Protein AF-A0ABD7CGT7-F1 (afdb_monomer)

Foldseek 3Di:
DVVVVLVVLLVVLVVVCVVVPDDPVNLVVQQCPPNDDDSVSSNVSSVVVVVVVPD

Structure (mmCIF, N/CA/C/O backbone):
data_AF-A0ABD7CGT7-F1
#
_entry.id   AF-A0ABD7CGT7-F1
#
loop_
_atom_site.group_PDB
_atom_site.id
_atom_site.type_symbol
_atom_site.label_atom_id
_atom_site.label_alt_id
_atom_site.label_comp_id
_atom_site.label_asym_id
_atom_site.label_entity_id
_atom_site.label_seq_id
_atom_site.pdbx_PDB_ins_code
_atom_site.Cartn_x
_atom_site.Cartn_y
_atom_site.Cartn_z
_atom_site.occupancy
_atom_site.B_iso_or_equiv
_atom_site.auth_seq_id
_atom_site.auth_comp_id
_atom_site.auth_asym_id
_atom_site.auth_atom_id
_atom_site.pdbx_PDB_model_num
ATOM 1 N N . MET A 1 1 ? 4.353 7.419 -19.608 1.00 71.19 1 MET A N 1
ATOM 2 C CA . MET A 1 1 ? 2.923 7.437 -19.222 1.00 71.19 1 MET A CA 1
ATOM 3 C C . MET A 1 1 ? 2.642 6.324 -18.220 1.00 71.19 1 MET A C 1
ATOM 5 O O . MET A 1 1 ? 2.179 6.646 -17.142 1.00 71.19 1 MET A O 1
ATOM 9 N N . TYR A 1 2 ? 3.063 5.087 -18.517 1.00 83.25 2 TYR A N 1
ATOM 10 C CA . TYR A 1 2 ? 3.017 3.916 -17.625 1.00 83.25 2 TYR A CA 1
ATOM 11 C C . TYR A 1 2 ? 3.472 4.180 -16.178 1.00 83.25 2 TYR A C 1
ATOM 13 O O . TYR A 1 2 ? 2.675 4.095 -15.256 1.00 83.25 2 TYR A O 1
ATOM 21 N N . TYR A 1 3 ? 4.709 4.645 -15.994 1.00 84.94 3 TYR A N 1
ATOM 22 C CA . TYR A 1 3 ? 5.270 4.891 -14.660 1.00 84.94 3 TYR A CA 1
ATOM 23 C C . TYR A 1 3 ? 4.463 5.890 -13.806 1.00 84.94 3 TYR A C 1
ATOM 25 O O . TYR A 1 3 ? 4.356 5.738 -12.596 1.00 84.94 3 TYR A O 1
ATOM 33 N N . LYS A 1 4 ? 3.831 6.896 -14.432 1.00 91.50 4 LYS A N 1
ATOM 34 C CA . LYS A 1 4 ? 2.979 7.861 -13.713 1.00 91.50 4 LYS A CA 1
ATOM 35 C C . LYS A 1 4 ? 1.673 7.235 -13.219 1.00 91.50 4 LYS A C 1
ATOM 37 O O . LYS A 1 4 ? 1.159 7.688 -12.206 1.00 91.50 4 LYS A O 1
ATOM 42 N N . LEU A 1 5 ? 1.141 6.247 -13.941 1.00 93.94 5 LEU A N 1
ATOM 43 C CA . LEU A 1 5 ? -0.057 5.514 -13.529 1.00 93.94 5 LEU A CA 1
ATOM 44 C C . LEU A 1 5 ? 0.261 4.633 -12.321 1.00 93.94 5 LEU A C 1
ATOM 46 O O . LEU A 1 5 ? -0.433 4.733 -11.321 1.00 93.94 5 LEU A O 1
ATOM 50 N N . LYS A 1 6 ? 1.377 3.894 -12.363 1.00 93.31 6 LYS A N 1
ATOM 51 C CA . LYS A 1 6 ? 1.841 3.078 -11.230 1.00 93.31 6 LYS A CA 1
ATOM 52 C C . LYS A 1 6 ? 2.142 3.911 -9.980 1.00 93.31 6 LYS A C 1
ATOM 54 O O . LYS A 1 6 ? 1.756 3.543 -8.884 1.00 93.31 6 LYS A O 1
ATOM 59 N N . GLN A 1 7 ? 2.720 5.103 -10.135 1.00 95.00 7 GLN A N 1
ATOM 60 C CA . GLN A 1 7 ? 2.872 6.034 -9.008 1.00 95.00 7 GLN A CA 1
ATOM 61 C C . GLN A 1 7 ? 1.553 6.534 -8.424 1.00 95.00 7 GLN A C 1
ATOM 63 O O . GLN A 1 7 ? 1.517 6.894 -7.251 1.00 95.00 7 GLN A O 1
ATOM 68 N N . GLN A 1 8 ? 0.497 6.629 -9.232 1.00 96.38 8 GLN A N 1
ATOM 69 C CA . GLN A 1 8 ? -0.813 6.992 -8.711 1.00 96.38 8 GLN A CA 1
ATOM 70 C C . GLN A 1 8 ? -1.443 5.814 -7.972 1.00 96.38 8 GLN A C 1
ATOM 72 O O . GLN A 1 8 ? -1.865 5.991 -6.841 1.00 96.38 8 GLN A O 1
ATOM 77 N N . GLU A 1 9 ? -1.410 4.627 -8.575 1.00 96.44 9 GLU A N 1
ATOM 78 C CA . GLU A 1 9 ? -1.903 3.375 -7.993 1.00 96.44 9 GLU A CA 1
ATOM 79 C C . GLU A 1 9 ? -1.266 3.089 -6.627 1.00 96.44 9 GLU A C 1
ATOM 81 O O . GLU A 1 9 ? -1.983 2.86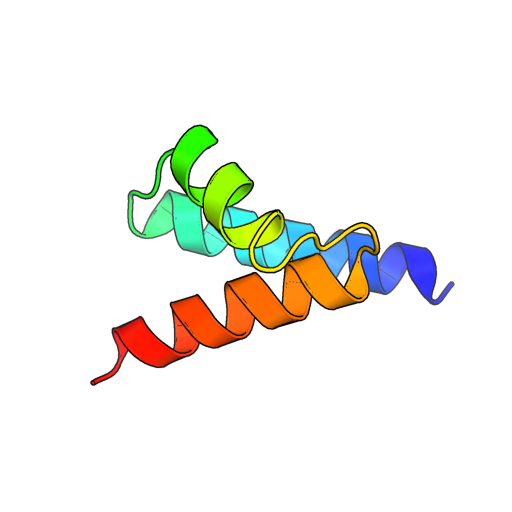9 -5.654 1.00 96.44 9 GLU A O 1
ATOM 86 N N . LEU A 1 10 ? 0.062 3.221 -6.520 1.00 96.62 10 LEU A N 1
ATOM 87 C CA . LEU A 1 10 ? 0.769 3.078 -5.248 1.00 96.62 10 LEU A CA 1
ATOM 88 C C . LEU A 1 10 ? 0.271 4.083 -4.200 1.00 96.62 10 LEU A C 1
ATOM 90 O O . LEU A 1 10 ? -0.025 3.694 -3.078 1.00 96.62 10 LEU A O 1
ATOM 94 N N . ARG A 1 11 ? 0.128 5.365 -4.562 1.00 96.69 11 ARG A N 1
ATOM 95 C CA . ARG A 1 11 ? -0.365 6.390 -3.625 1.00 96.69 11 ARG A CA 1
ATOM 96 C C . ARG A 1 11 ? -1.793 6.123 -3.167 1.00 96.69 11 ARG A C 1
ATOM 98 O O . ARG A 1 11 ? -2.092 6.331 -1.997 1.00 96.69 11 ARG A O 1
ATOM 105 N N . ASP A 1 12 ? -2.652 5.676 -4.077 1.00 96.94 12 ASP A N 1
ATOM 106 C CA . ASP A 1 12 ? -4.044 5.358 -3.765 1.00 96.94 12 ASP A CA 1
ATOM 107 C C . ASP A 1 12 ? -4.125 4.156 -2.804 1.00 96.94 12 ASP A C 1
ATOM 109 O O . ASP A 1 12 ? -4.983 4.128 -1.924 1.00 96.94 12 ASP A O 1
ATOM 113 N N . LEU A 1 13 ? -3.220 3.175 -2.930 1.00 96.44 13 LEU A N 1
ATOM 114 C CA . LEU A 1 13 ? -3.087 2.074 -1.969 1.00 96.44 13 LEU A CA 1
ATOM 115 C C . LEU A 1 13 ? -2.559 2.565 -0.618 1.00 96.44 13 LEU A C 1
ATOM 117 O O . LEU A 1 13 ? -3.190 2.311 0.404 1.00 96.44 13 LEU A O 1
ATOM 121 N N . GLU A 1 14 ? -1.461 3.323 -0.596 1.00 97.25 14 GLU A N 1
ATOM 122 C CA . GLU A 1 14 ? -0.904 3.876 0.645 1.00 97.25 14 GLU A CA 1
ATOM 123 C C . GLU A 1 14 ? -1.939 4.718 1.415 1.00 97.25 14 GLU A C 1
ATOM 125 O O . GLU A 1 14 ? -1.989 4.663 2.643 1.00 97.25 14 GLU A O 1
ATOM 130 N N . GLU A 1 15 ? -2.795 5.471 0.715 1.00 97.31 15 GLU A N 1
ATOM 131 C CA . GLU A 1 15 ? -3.882 6.237 1.332 1.00 97.31 15 GLU A CA 1
ATOM 132 C C . GLU A 1 15 ? -4.925 5.324 1.993 1.00 97.31 15 GLU A C 1
ATOM 134 O O . GLU A 1 15 ? -5.236 5.528 3.166 1.00 97.31 15 GLU A O 1
ATOM 139 N N . LYS A 1 16 ? -5.381 4.259 1.318 1.00 95.94 16 LYS A N 1
ATOM 140 C CA . LYS A 1 16 ? -6.319 3.281 1.907 1.00 95.94 16 LYS A CA 1
ATOM 141 C C . LYS A 1 16 ? -5.760 2.628 3.169 1.00 95.94 16 LYS A C 1
ATOM 143 O O . LYS A 1 16 ? -6.474 2.476 4.157 1.00 95.94 16 LYS A O 1
ATOM 148 N N . PHE A 1 17 ? -4.481 2.255 3.160 1.00 96.31 17 PHE A N 1
ATOM 149 C CA . PHE A 1 17 ? -3.814 1.692 4.337 1.00 96.31 17 PHE A CA 1
ATOM 150 C C . PHE A 1 17 ? -3.807 2.681 5.507 1.00 96.31 17 PHE A C 1
ATOM 152 O O . PHE 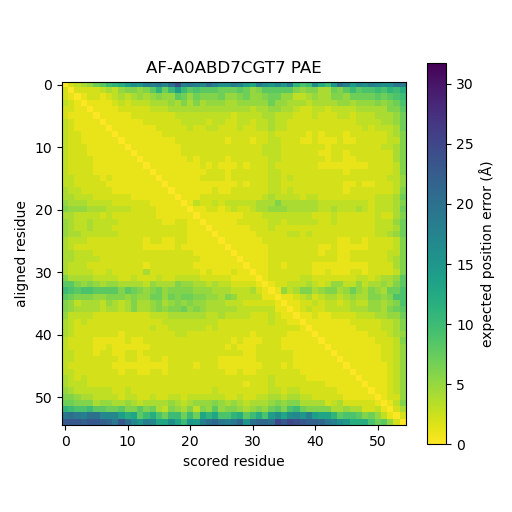A 1 17 ? -4.140 2.309 6.637 1.00 96.31 17 PHE A O 1
ATOM 159 N N . LYS A 1 18 ? -3.516 3.960 5.239 1.00 96.19 18 LYS A N 1
ATOM 160 C CA . LYS A 1 18 ? -3.599 5.026 6.249 1.00 96.19 18 LYS A CA 1
ATOM 161 C C . LYS A 1 18 ? -5.026 5.211 6.772 1.00 96.19 18 LYS A C 1
ATOM 163 O O . LYS A 1 18 ? -5.198 5.390 7.975 1.00 96.19 18 LYS A O 1
ATOM 168 N N . GLU A 1 19 ? -6.044 5.133 5.912 1.00 96.06 19 GLU A N 1
ATOM 169 C CA . GLU A 1 19 ? -7.458 5.232 6.312 1.00 96.06 19 GLU A CA 1
ATOM 170 C C . GLU A 1 19 ? -7.897 4.095 7.248 1.00 96.06 19 GLU A C 1
ATOM 172 O O . GLU A 1 19 ? -8.695 4.322 8.160 1.00 96.06 19 GLU A O 1
ATOM 177 N N . VAL A 1 20 ? -7.352 2.889 7.065 1.00 93.38 20 VAL A N 1
ATOM 178 C CA . VAL A 1 20 ? -7.617 1.722 7.930 1.00 93.38 20 VAL A CA 1
ATOM 179 C C . VAL A 1 20 ? -6.774 1.749 9.218 1.00 93.38 20 VAL A C 1
ATOM 181 O O . VAL A 1 20 ? -7.060 1.022 10.169 1.00 93.38 20 VAL A O 1
ATOM 184 N N . GLY A 1 21 ? -5.795 2.656 9.309 1.00 95.38 21 GLY A N 1
ATOM 185 C CA . GLY A 1 21 ? -5.019 2.923 10.522 1.00 95.38 21 GLY A CA 1
ATOM 186 C C . GLY A 1 21 ? -3.599 2.357 10.519 1.00 95.38 21 GLY A C 1
ATOM 187 O O . GLY A 1 21 ? -2.952 2.372 11.568 1.00 95.38 21 GLY A O 1
ATOM 188 N N . TYR A 1 22 ? -3.093 1.886 9.375 1.00 96.25 22 TYR A N 1
ATOM 189 C CA . TYR A 1 22 ? -1.683 1.516 9.250 1.00 96.25 22 TYR A CA 1
ATOM 190 C C . TYR A 1 22 ? -0.795 2.762 9.363 1.00 96.25 22 TYR A C 1
ATOM 192 O O . TYR A 1 22 ? -1.106 3.836 8.838 1.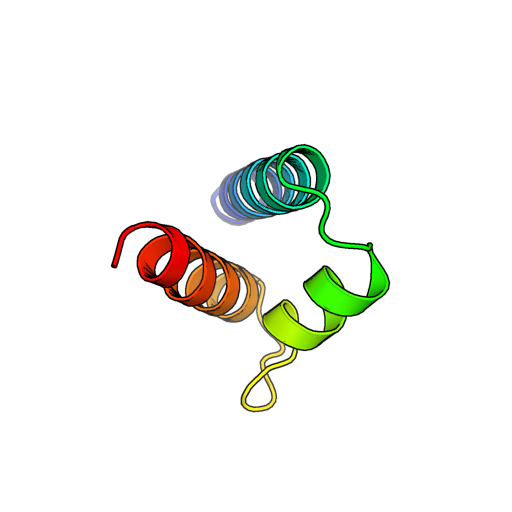00 96.25 22 TYR A O 1
ATOM 200 N N . SER A 1 23 ? 0.334 2.616 10.058 1.00 96.81 23 SER A N 1
ATOM 201 C CA . SER A 1 23 ? 1.365 3.650 10.126 1.00 96.81 23 SER A CA 1
ATOM 202 C C . SER A 1 23 ? 2.182 3.685 8.833 1.00 96.81 23 SER A C 1
ATOM 204 O O . SER A 1 23 ? 2.241 2.712 8.087 1.00 96.81 23 SER A O 1
ATOM 206 N N . GLU A 1 24 ? 2.864 4.802 8.585 1.00 95.69 24 GLU A N 1
ATOM 207 C CA . GLU A 1 24 ? 3.772 4.924 7.436 1.00 95.69 24 GLU A CA 1
ATOM 208 C C . GLU A 1 24 ? 4.895 3.882 7.472 1.00 95.69 24 GLU A C 1
ATOM 210 O O . GLU A 1 24 ? 5.260 3.349 6.432 1.00 95.69 24 GLU A O 1
ATOM 215 N N . GLU A 1 25 ? 5.387 3.552 8.669 1.00 96.31 25 GLU A N 1
ATOM 216 C CA . GLU A 1 25 ? 6.397 2.510 8.872 1.00 96.31 25 GLU A CA 1
ATOM 217 C C . GLU A 1 25 ? 5.862 1.126 8.484 1.00 96.31 25 GLU A C 1
ATOM 219 O O . GLU A 1 25 ? 6.506 0.435 7.705 1.00 96.31 25 GLU A O 1
ATOM 224 N N . ALA A 1 26 ? 4.650 0.765 8.919 1.00 95.88 26 ALA A N 1
ATOM 225 C CA . ALA A 1 26 ? 4.048 -0.521 8.570 1.00 95.88 26 ALA A CA 1
ATOM 226 C C . ALA A 1 26 ? 3.815 -0.652 7.055 1.00 95.88 26 ALA A C 1
ATOM 228 O O . ALA A 1 26 ? 4.090 -1.694 6.468 1.00 95.88 26 ALA A O 1
ATOM 229 N N . ILE A 1 27 ? 3.353 0.422 6.405 1.00 96.50 27 ILE A N 1
ATOM 230 C CA . ILE A 1 27 ? 3.178 0.468 4.945 1.00 96.50 27 ILE A CA 1
ATOM 231 C C . ILE A 1 27 ? 4.527 0.300 4.232 1.00 96.50 27 ILE A C 1
ATOM 233 O O . ILE A 1 27 ? 4.606 -0.396 3.223 1.00 96.50 27 IL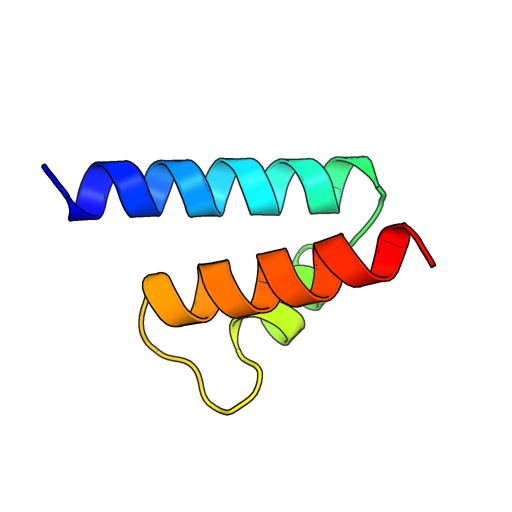E A O 1
ATOM 237 N N . GLU A 1 28 ? 5.598 0.918 4.738 1.00 96.00 28 GLU A N 1
ATOM 238 C CA . GLU A 1 28 ? 6.948 0.759 4.187 1.00 96.00 28 GLU A CA 1
ATOM 239 C C . GLU A 1 28 ? 7.470 -0.677 4.341 1.00 96.00 28 GLU A C 1
ATOM 241 O O . GLU A 1 28 ? 8.033 -1.216 3.388 1.00 96.00 28 GLU A O 1
ATOM 246 N N . GLU A 1 29 ? 7.240 -1.311 5.495 1.00 95.75 29 GLU A N 1
ATOM 247 C CA . GLU A 1 29 ? 7.609 -2.711 5.728 1.00 95.75 29 GLU A CA 1
ATOM 248 C C . GLU A 1 29 ? 6.900 -3.653 4.751 1.00 95.75 29 GLU A C 1
ATOM 250 O O . GLU A 1 29 ? 7.558 -4.511 4.167 1.00 95.75 29 GLU A O 1
ATOM 255 N N . ILE A 1 30 ? 5.598 -3.452 4.510 1.00 95.62 30 ILE A N 1
ATOM 256 C CA . ILE A 1 30 ? 4.829 -4.239 3.533 1.00 95.62 30 ILE A CA 1
ATOM 257 C C . ILE A 1 30 ? 5.377 -4.033 2.122 1.00 95.62 30 ILE A C 1
ATOM 259 O O . ILE A 1 30 ? 5.677 -5.002 1.430 1.00 95.62 30 ILE A O 1
ATOM 263 N N . LYS A 1 31 ? 5.589 -2.780 1.698 1.00 95.69 31 LYS A N 1
ATOM 264 C CA . LYS A 1 31 ? 6.148 -2.495 0.368 1.00 95.69 31 LYS A CA 1
ATOM 265 C C . LYS A 1 31 ? 7.486 -3.196 0.153 1.00 95.69 31 LYS A C 1
ATOM 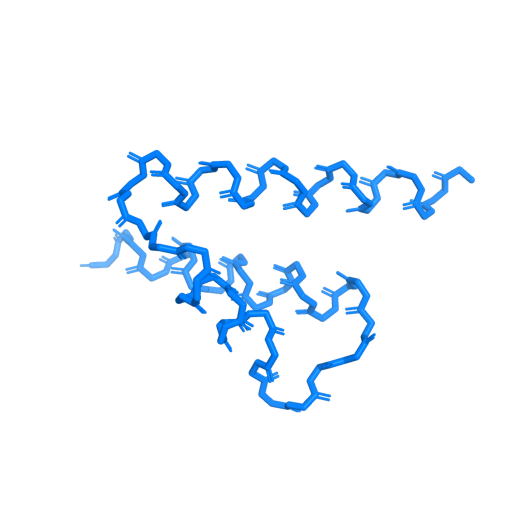267 O O . LYS A 1 31 ? 7.710 -3.711 -0.932 1.00 95.69 31 LYS A O 1
ATOM 272 N N . GLN A 1 32 ? 8.361 -3.227 1.158 1.00 94.12 32 GLN A N 1
ATOM 273 C CA . GLN A 1 32 ? 9.707 -3.802 1.049 1.00 94.12 32 GLN A CA 1
ATOM 274 C C . GLN A 1 32 ? 9.775 -5.312 1.348 1.00 94.12 32 GLN A C 1
ATOM 276 O O . GLN A 1 32 ? 10.881 -5.863 1.428 1.00 94.12 32 GLN A O 1
ATOM 281 N N . MET A 1 33 ? 8.633 -5.997 1.494 1.00 92.19 33 MET A N 1
ATOM 282 C CA . MET A 1 33 ? 8.600 -7.456 1.627 1.00 92.19 33 MET A CA 1
ATOM 283 C C . MET A 1 33 ? 9.287 -8.143 0.439 1.00 92.19 33 MET A C 1
ATOM 285 O O . MET A 1 33 ? 9.385 -7.598 -0.662 1.00 92.19 33 MET A O 1
ATOM 289 N N . ASP A 1 34 ? 9.854 -9.320 0.712 1.00 87.81 34 ASP A N 1
ATOM 290 C CA . ASP A 1 34 ? 10.574 -10.160 -0.254 1.00 87.81 34 ASP A CA 1
ATOM 291 C C . ASP A 1 34 ? 11.711 -9.464 -1.031 1.00 87.81 34 ASP A C 1
ATOM 293 O O . ASP A 1 34 ? 12.187 -9.954 -2.056 1.00 87.81 34 ASP A O 1
ATOM 297 N N . GLY A 1 35 ? 12.226 -8.348 -0.501 1.00 89.69 35 GLY A N 1
ATOM 298 C CA . GLY A 1 35 ? 13.311 -7.594 -1.126 1.00 89.69 35 GLY A CA 1
ATOM 299 C C . GLY A 1 35 ? 12.877 -6.818 -2.368 1.00 89.69 35 GLY A C 1
ATOM 300 O O . GLY A 1 35 ? 13.716 -6.555 -3.232 1.00 89.69 35 GLY A O 1
ATOM 301 N N . ALA A 1 36 ? 11.594 -6.463 -2.451 1.00 93.12 36 ALA A N 1
ATOM 302 C CA . ALA A 1 36 ? 11.030 -5.615 -3.489 1.00 93.12 36 ALA A CA 1
ATOM 303 C C . ALA A 1 36 ? 11.834 -4.318 -3.681 1.00 93.12 36 ALA A C 1
ATOM 305 O O . ALA A 1 36 ? 12.244 -3.656 -2.720 1.00 93.12 36 ALA A O 1
ATOM 306 N N . ILE A 1 37 ? 12.045 -3.938 -4.942 1.00 92.19 37 ILE A N 1
ATOM 307 C CA . ILE A 1 37 ? 12.763 -2.707 -5.317 1.00 92.19 37 ILE A CA 1
ATOM 308 C C . ILE A 1 37 ? 12.062 -1.923 -6.428 1.00 92.19 37 ILE A C 1
ATOM 310 O O . ILE A 1 37 ? 12.399 -0.754 -6.645 1.00 92.19 37 ILE A O 1
ATOM 314 N N . GLU A 1 38 ? 11.113 -2.541 -7.137 1.00 93.75 38 GLU A N 1
ATOM 315 C CA . GLU A 1 38 ? 10.347 -1.896 -8.196 1.00 93.75 38 GLU A CA 1
ATOM 316 C C . GLU A 1 38 ? 8.963 -1.469 -7.699 1.00 93.75 38 GLU A C 1
ATOM 318 O O . GLU A 1 38 ? 8.399 -2.009 -6.753 1.00 93.75 38 GLU A O 1
ATOM 323 N N . ILE A 1 39 ? 8.392 -0.462 -8.362 1.00 94.12 39 ILE A N 1
ATOM 324 C CA . ILE A 1 39 ? 7.074 0.065 -7.989 1.00 94.12 39 ILE A CA 1
ATOM 325 C C . ILE A 1 39 ? 5.954 -0.962 -8.175 1.00 94.12 39 ILE A C 1
ATOM 327 O O . ILE A 1 39 ? 4.936 -0.881 -7.499 1.00 94.12 39 ILE A O 1
ATOM 331 N N . GLU A 1 40 ? 6.134 -1.889 -9.113 1.00 94.75 40 GLU A N 1
ATOM 332 C CA . GLU A 1 40 ? 5.193 -2.973 -9.383 1.00 94.75 40 GLU A CA 1
ATOM 333 C C . GLU A 1 40 ? 5.169 -3.949 -8.204 1.00 94.75 40 GLU A C 1
ATOM 335 O O . GLU A 1 40 ? 4.092 -4.197 -7.677 1.00 94.75 40 GLU A O 1
ATOM 340 N N . ASP A 1 41 ? 6.340 -4.339 -7.691 1.00 95.75 41 ASP A N 1
ATOM 341 C CA . ASP A 1 41 ? 6.456 -5.180 -6.494 1.00 95.75 41 ASP A CA 1
ATOM 342 C C . ASP A 1 41 ? 5.811 -4.515 -5.264 1.00 95.75 41 ASP A C 1
ATOM 344 O O . ASP A 1 41 ? 5.110 -5.156 -4.488 1.00 95.75 41 ASP A O 1
ATOM 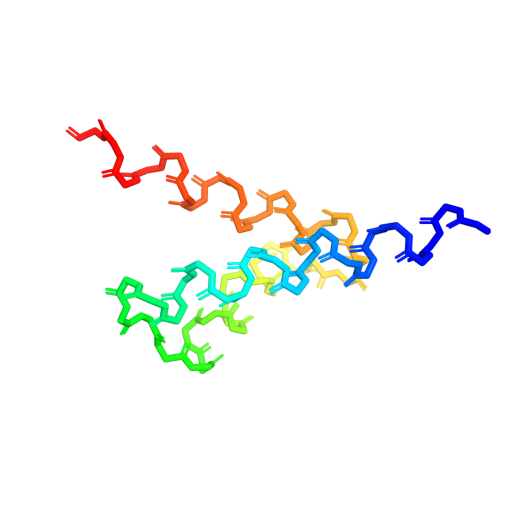348 N N . PHE A 1 42 ? 6.005 -3.201 -5.087 1.00 96.44 42 PHE A N 1
ATOM 349 C CA . PHE A 1 42 ? 5.405 -2.464 -3.966 1.00 96.44 42 PHE A CA 1
ATOM 350 C C . PHE A 1 42 ? 3.877 -2.470 -4.009 1.00 96.44 42 PHE A C 1
ATOM 352 O O . PHE A 1 42 ? 3.229 -2.491 -2.964 1.00 96.44 42 PHE A O 1
ATOM 359 N N . ILE A 1 43 ? 3.313 -2.395 -5.214 1.00 96.50 43 ILE A N 1
ATOM 360 C CA . ILE A 1 43 ? 1.870 -2.440 -5.4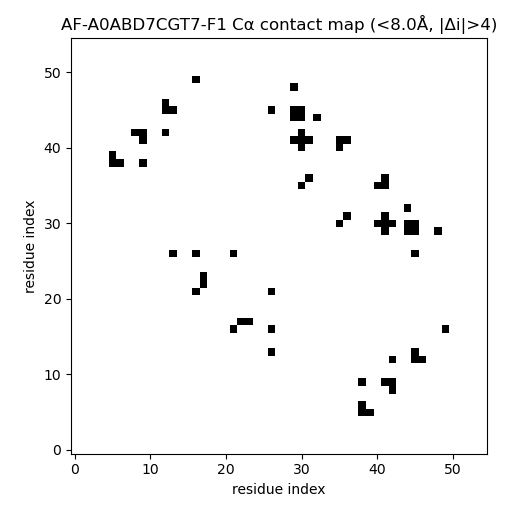30 1.00 96.50 43 ILE A CA 1
ATOM 361 C C . ILE A 1 43 ? 1.363 -3.852 -5.161 1.00 96.50 43 ILE A C 1
ATOM 363 O O . ILE A 1 43 ? 0.436 -3.987 -4.370 1.00 96.50 43 ILE A O 1
ATOM 367 N N . ASP A 1 44 ? 2.003 -4.873 -5.735 1.00 96.44 44 ASP A N 1
ATOM 368 C CA . ASP A 1 44 ? 1.618 -6.274 -5.5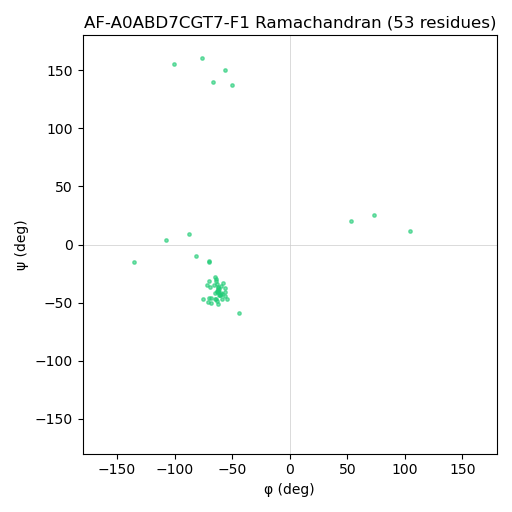42 1.00 96.44 44 ASP A CA 1
ATOM 369 C C . ASP A 1 44 ? 1.618 -6.645 -4.047 1.00 96.44 44 ASP A C 1
ATOM 371 O O . ASP A 1 44 ? 0.638 -7.201 -3.552 1.00 96.44 44 ASP A O 1
ATOM 375 N N . ASN A 1 45 ? 2.647 -6.233 -3.296 1.00 96.12 45 ASN A N 1
ATOM 376 C CA . ASN A 1 45 ? 2.731 -6.462 -1.851 1.00 96.12 45 ASN A CA 1
ATOM 377 C C . ASN A 1 45 ? 1.582 -5.791 -1.073 1.00 96.12 45 ASN A C 1
ATOM 379 O O . ASN A 1 45 ? 0.996 -6.389 -0.169 1.00 96.12 45 ASN A O 1
ATOM 383 N N . LEU A 1 46 ? 1.235 -4.543 -1.412 1.00 96.19 46 LEU A N 1
ATOM 384 C CA . LEU A 1 46 ? 0.120 -3.840 -0.767 1.00 96.19 46 LEU A CA 1
ATOM 385 C C . LEU A 1 46 ? -1.245 -4.406 -1.184 1.00 96.19 46 LEU A C 1
ATOM 387 O O . LEU A 1 46 ? -2.157 -4.428 -0.362 1.00 96.19 46 LEU A O 1
ATOM 391 N N . GLU A 1 47 ? -1.417 -4.860 -2.426 1.00 95.75 47 GLU A N 1
ATOM 392 C CA . GLU A 1 47 ? -2.655 -5.505 -2.883 1.00 95.75 47 GLU A CA 1
ATOM 393 C C . GLU A 1 47 ? -2.855 -6.886 -2.241 1.00 95.75 47 GLU A C 1
ATOM 395 O O . GLU A 1 47 ? -3.988 -7.241 -1.894 1.00 95.75 47 GLU A O 1
ATOM 400 N N . GLU A 1 48 ? -1.778 -7.647 -2.033 1.00 95.00 48 GLU A N 1
ATOM 401 C CA . GLU A 1 48 ? -1.811 -8.915 -1.299 1.00 95.00 48 GLU A CA 1
ATOM 402 C C . GLU A 1 48 ? -2.244 -8.691 0.156 1.00 95.00 48 GLU A C 1
ATOM 404 O O . GLU A 1 48 ? -3.220 -9.289 0.615 1.00 95.00 48 GLU A O 1
ATOM 409 N N . GLU A 1 49 ? -1.598 -7.757 0.859 1.00 94.06 49 GLU A N 1
ATOM 410 C CA . GLU A 1 49 ? -1.968 -7.410 2.233 1.00 94.06 49 GLU A CA 1
ATOM 411 C C . GLU A 1 49 ? -3.396 -6.841 2.314 1.00 94.06 49 GLU A C 1
ATOM 413 O O . GLU A 1 49 ? -4.155 -7.197 3.215 1.00 94.06 49 GLU A O 1
ATOM 418 N N . GLN A 1 50 ? -3.817 -6.022 1.341 1.00 93.06 50 GLN A N 1
ATOM 419 C CA . GLN A 1 50 ? -5.194 -5.527 1.268 1.00 93.06 50 GLN A CA 1
ATOM 420 C C . GLN A 1 50 ? -6.201 -6.674 1.088 1.00 93.06 50 GLN A C 1
ATOM 422 O O . GLN A 1 50 ? -7.298 -6.631 1.650 1.00 93.06 50 GLN A O 1
ATOM 427 N N . SER A 1 51 ? -5.853 -7.697 0.305 1.00 92.12 51 SER A N 1
ATOM 428 C CA . SER A 1 51 ? -6.714 -8.863 0.081 1.00 92.12 51 SER A CA 1
ATOM 429 C C . SER A 1 51 ? -6.940 -9.662 1.370 1.00 92.12 51 SER A C 1
ATOM 431 O O . SER A 1 51 ? -8.043 -10.169 1.577 1.00 92.12 51 SER A O 1
ATOM 433 N N . ASN A 1 52 ? -5.959 -9.676 2.282 1.00 88.81 52 ASN A N 1
ATOM 434 C CA . ASN A 1 52 ? -6.069 -10.311 3.601 1.00 88.81 52 ASN A CA 1
ATOM 435 C C . ASN A 1 52 ? -7.022 -9.584 4.571 1.00 88.81 52 ASN A C 1
ATOM 437 O O . ASN A 1 52 ? -7.418 -10.160 5.581 1.00 88.81 52 ASN A O 1
ATOM 441 N N . TRP A 1 53 ? -7.437 -8.341 4.299 1.00 86.25 53 TRP A N 1
ATOM 442 C CA . TRP A 1 53 ? -8.377 -7.612 5.169 1.00 86.25 53 TRP A CA 1
ATOM 443 C C . TRP A 1 53 ? -9.812 -8.163 5.138 1.00 86.25 53 TRP A C 1
ATOM 445 O O . TRP A 1 53 ? -10.639 -7.768 5.963 1.00 86.25 53 TRP A O 1
ATOM 455 N N . GLY A 1 54 ? -10.134 -9.004 4.150 1.00 67.19 54 GLY A N 1
ATOM 456 C CA . GLY A 1 54 ? -11.481 -9.512 3.878 1.00 67.19 54 GLY A CA 1
ATOM 457 C C . GLY A 1 54 ? -11.731 -10.983 4.230 1.00 67.19 54 GLY A C 1
ATOM 458 O O . GLY A 1 54 ? -12.831 -11.459 3.936 1.00 67.19 54 GLY A O 1
ATOM 459 N N . GLU A 1 55 ? -10.758 -11.687 4.821 1.00 51.25 55 GLU A N 1
ATOM 460 C CA . GLU A 1 55 ? -10.905 -13.048 5.385 1.00 51.25 55 GLU A CA 1
ATOM 461 C C . GLU A 1 55 ? -11.195 -13.022 6.894 1.00 51.25 55 GLU A C 1
ATOM 463 O O . GLU A 1 55 ? -12.045 -13.836 7.335 1.00 51.25 55 GLU A O 1
#

Secondary structure (DSSP, 8-state):
-HHHHHHHHHHHHHHHHHHHT--HHHHHHHHTGGG--SHHHHHHHHHHHHHGGG-

pLDDT: mean 92.61, std 7.96, range [51.25, 97.31]

Sequence (55 aa):
MYYKLKQQELRDLEEKFKEVGYSEEAIEEIKQMDGAIEIEDFIDNLEEEQSNWGE

Organism: Clostridium botulinum (NCBI:txid1491)

Solvent-accessible surface area (backbone atoms only — not comparable to full-atom values): 3180 Å² total; per-residue (Å²): 112,68,68,62,50,53,56,46,54,42,52,57,50,56,47,52,43,45,75,78,63,49,51,72,66,57,54,50,54,43,2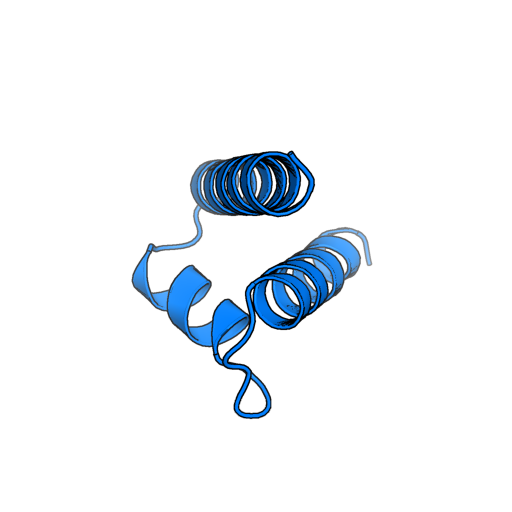6,44,46,98,73,41,85,50,75,64,44,28,37,52,40,47,53,52,56,56,58,61,75,77,117

Radius of gyration: 10.83 Å; Cα contacts (8 Å, |Δi|>4): 35; chains: 1; bounding box: 25×21×30 Å

Mean predicted aligned error: 3.23 Å